Protein AF-A0AAW0MTZ8-F1 (afdb_monomer_lite)

pLDDT: mean 73.47, std 25.39, range [26.84, 98.31]

Organism: NCBI:txid88201

Radius of gyration: 22.97 Å; 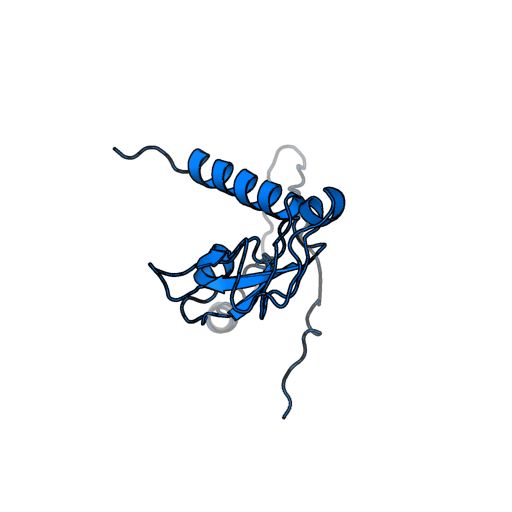chains: 1; bounding box: 61×45×68 Å

Sequence (154 aa):
MYTGNSAIVCVQAVCSSANTLVNGNVVQPDQFCVSPVLLLMFLAPLLICCSAEEKPVDCSDILQQDPHSSSGVYTIYPFHRQLGVPVYCDMETNEGGWTIIQRRMDGSVNFYRPWDQYVEGFGDANREYWFGLEFMHKITARGKKRAAGGDGGF

Foldseek 3Di:
DDDDDPDDDPDDDDDDPDQDDDPNDRDDDDDDDDDPVVCVVPCPVVPPDPDDPWFAQFLLVVCVVPVPDAWDWDWHDLPTPDDTAIFTWHCDPPNTRDTDQFDADPCPDDPPDDPVCQQCKDDDNRHTIGRHPVSVVSVVVVVVVVVVPDDDDD

InterPro domains:
  IPR002181 Fibrinogen, alpha/beta/gamma chain, C-terminal globular domain [PF00147] (57-144)
  IPR002181 Fibrinogen, alpha/beta/gamma chain, C-terminal globular domain [PS51406] (50-154)
  IPR002181 Fibrinogen, alpha/beta/gamma chain, C-terminal globular domain [SM00186] (54-154)
  IPR014716 Fibrinogen, alpha/beta/gamma chain, C-terminal globular, subdomain 1 [G3DSA:3.90.215.10] (47-147)
  IPR036056 Fibrinogen-like, C-terminal [SSF56496] (50-144)
  IPR050373 Fibrinogen C-terminal domain-containing protein [PTHR19143] (55-143)

Secondary structure (DSSP, 8-state):
-----S------------PPPBTTB----------HHHHHHHSGGG----------SSHHHHHHH-TTPPSEEEEE-TTSSS--EEEEEE-SGGGS-EE-SEE-SSS-S-----HHHHHH-EE-TTSSEE--HHHHHHHHHHHHHHHHTS----

Structure (mmCIF, N/CA/C/O backbone):
data_AF-A0AAW0MTZ8-F1
#
_entry.id   AF-A0AAW0MTZ8-F1
#
loop_
_atom_site.group_PDB
_atom_site.id
_atom_site.type_symbol
_atom_site.label_atom_id
_atom_site.label_alt_id
_atom_site.label_comp_id
_atom_site.label_asym_id
_atom_site.label_entity_id
_atom_site.label_seq_id
_atom_site.pdbx_PDB_ins_code
_atom_site.Cartn_x
_atom_site.Cartn_y
_atom_site.Cartn_z
_atom_site.occupancy
_atom_site.B_iso_or_equiv
_atom_site.auth_seq_id
_atom_site.auth_comp_id
_atom_site.auth_asym_id
_atom_site.auth_atom_id
_atom_site.pdbx_PDB_model_num
ATOM 1 N N . MET A 1 1 ? 12.865 -14.198 24.482 1.00 42.12 1 MET A N 1
ATOM 2 C CA . MET A 1 1 ? 11.995 -15.221 23.864 1.00 42.12 1 MET A CA 1
ATOM 3 C C . MET A 1 1 ? 10.807 -15.437 24.781 1.00 42.12 1 MET A C 1
ATOM 5 O O . MET A 1 1 ? 11.024 -15.593 25.973 1.00 42.12 1 MET A O 1
ATOM 9 N N . TYR A 1 2 ? 9.615 -15.442 24.183 1.00 42.31 2 TYR A N 1
ATOM 10 C CA . TYR A 1 2 ? 8.274 -15.611 24.759 1.00 42.31 2 TYR A CA 1
ATOM 11 C C . TYR A 1 2 ? 7.651 -14.412 25.477 1.00 42.31 2 TYR A C 1
ATOM 13 O O . TYR A 1 2 ? 8.130 -13.971 26.514 1.00 42.31 2 TYR A O 1
ATOM 21 N N . THR A 1 3 ? 6.549 -13.925 24.894 1.00 26.84 3 THR A N 1
ATOM 22 C CA . THR A 1 3 ? 5.227 -13.615 25.493 1.00 26.84 3 THR A CA 1
ATOM 23 C C . THR A 1 3 ? 4.452 -12.756 24.473 1.00 26.84 3 THR A C 1
ATOM 25 O O . THR A 1 3 ? 5.045 -11.912 23.822 1.00 26.84 3 THR A O 1
ATOM 28 N N . GLY A 1 4 ? 3.164 -12.940 24.199 1.00 27.92 4 GLY A N 1
ATOM 29 C CA . GLY A 1 4 ? 2.188 -13.824 24.809 1.00 27.92 4 GLY A CA 1
ATOM 30 C C . GLY A 1 4 ? 0.884 -13.850 23.999 1.00 27.92 4 GLY A C 1
ATOM 31 O O . GLY A 1 4 ? 0.486 -12.863 23.395 1.00 27.92 4 GLY A O 1
ATOM 32 N N . ASN A 1 5 ? 0.277 -15.035 23.985 1.00 34.00 5 ASN A N 1
ATOM 33 C CA . ASN A 1 5 ? -1.154 -15.337 24.033 1.00 34.00 5 ASN A CA 1
ATOM 34 C C . ASN A 1 5 ? -2.154 -14.338 23.412 1.00 34.00 5 ASN A C 1
ATOM 36 O O . ASN A 1 5 ? -2.689 -1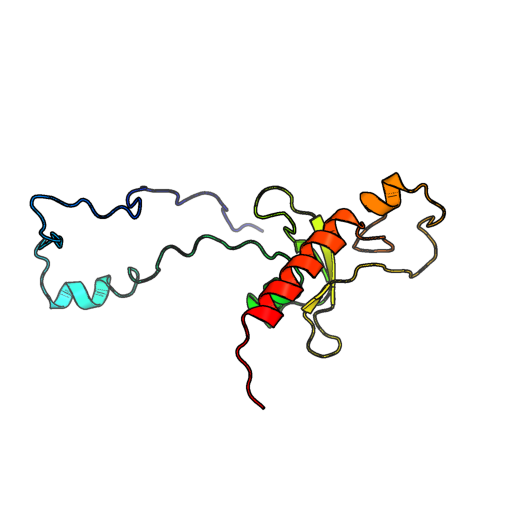3.481 24.106 1.00 34.00 5 ASN A O 1
ATOM 40 N N . SER A 1 6 ? -2.564 -14.591 22.164 1.00 35.94 6 SER A N 1
ATOM 41 C CA . SER A 1 6 ? -3.826 -14.078 21.584 1.00 35.94 6 SER A CA 1
ATOM 42 C C . SER A 1 6 ? -5.025 -15.014 21.817 1.00 35.94 6 SER A C 1
ATOM 44 O O . SER A 1 6 ? -5.982 -15.032 21.049 1.00 35.94 6 SER A O 1
ATOM 46 N N . ALA A 1 7 ? -4.987 -15.823 22.871 1.00 39.81 7 ALA A N 1
ATOM 47 C CA . ALA A 1 7 ? -6.102 -16.661 23.294 1.00 39.81 7 ALA A CA 1
ATOM 48 C C . ALA A 1 7 ? -6.210 -16.545 24.814 1.00 39.81 7 ALA A C 1
ATOM 50 O O . ALA A 1 7 ? -5.174 -16.581 25.469 1.00 39.81 7 ALA A O 1
ATOM 51 N N . ILE A 1 8 ? -7.435 -16.466 25.352 1.00 38.12 8 ILE A N 1
ATOM 52 C CA . ILE A 1 8 ? -7.805 -16.079 26.734 1.00 38.12 8 ILE A CA 1
ATOM 53 C C . ILE A 1 8 ? -7.984 -14.547 26.785 1.00 38.12 8 ILE A C 1
ATOM 55 O O . ILE A 1 8 ? -7.016 -13.813 26.866 1.00 38.12 8 ILE A O 1
ATOM 59 N N . VAL A 1 9 ? -9.178 -13.965 26.635 1.00 38.09 9 VAL A N 1
ATOM 60 C CA . VAL A 1 9 ? -10.401 -14.209 27.411 1.00 38.09 9 VAL A CA 1
ATOM 61 C C . VAL A 1 9 ? -11.627 -13.909 26.534 1.00 38.09 9 VAL A C 1
ATOM 63 O O . VAL A 1 9 ? -12.047 -12.767 26.394 1.00 38.09 9 VAL A O 1
ATOM 66 N N . CYS A 1 10 ? -12.244 -14.943 25.965 1.00 40.56 10 CYS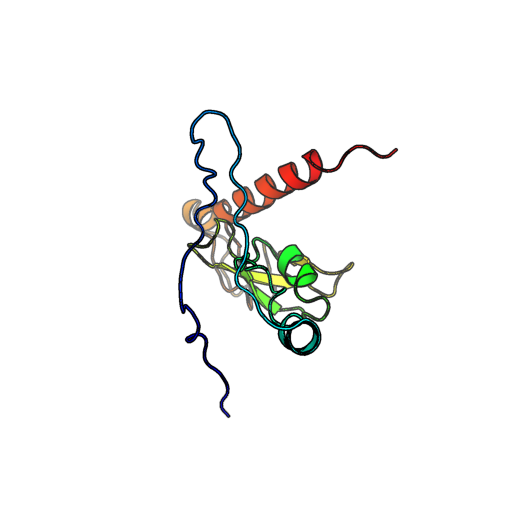 A N 1
ATOM 67 C CA . CYS A 1 10 ? -13.657 -14.890 25.594 1.00 40.56 10 CYS A CA 1
ATOM 68 C C . CYS A 1 10 ? -14.404 -15.637 26.701 1.00 40.56 10 CYS A C 1
ATOM 70 O O . CYS A 1 10 ? -14.735 -16.811 26.564 1.00 40.56 10 CYS A O 1
ATOM 72 N N . VAL A 1 11 ? -14.543 -15.001 27.865 1.00 40.84 11 VAL A N 1
ATOM 73 C CA . VAL A 1 11 ? -15.291 -15.570 28.989 1.00 40.84 11 VAL A CA 1
ATOM 74 C C . VAL A 1 11 ? -16.501 -14.681 29.228 1.00 40.84 11 VAL A C 1
ATOM 76 O O . VAL A 1 11 ? -16.417 -13.627 29.843 1.00 40.84 11 VAL A O 1
ATOM 79 N N . GLN A 1 12 ? -17.610 -15.190 28.689 1.00 35.78 12 GLN A N 1
ATOM 80 C CA . GLN A 1 12 ? -19.011 -14.821 28.884 1.00 35.78 12 GLN A CA 1
ATOM 81 C C . GLN A 1 12 ? -19.543 -13.611 28.104 1.00 35.78 12 GLN A C 1
ATOM 83 O O . GLN A 1 12 ? -19.533 -12.462 28.529 1.00 35.78 12 GLN A O 1
ATOM 88 N N . ALA A 1 13 ? -20.145 -13.949 26.963 1.00 43.22 13 ALA A N 1
ATOM 89 C CA . ALA A 1 13 ? -21.294 -13.247 26.416 1.00 43.22 13 ALA A CA 1
ATOM 90 C C . ALA A 1 13 ? -22.383 -13.069 27.489 1.00 43.22 13 ALA A C 1
ATOM 92 O O . ALA A 1 13 ? -22.720 -14.060 28.124 1.00 43.22 13 ALA A O 1
ATOM 93 N N . VAL A 1 14 ? -22.932 -11.858 27.651 1.00 41.16 14 VAL A N 1
ATOM 94 C CA . VAL A 1 14 ? -24.349 -11.495 27.415 1.00 41.16 14 VAL A CA 1
ATOM 95 C C . VAL A 1 14 ? -24.448 -9.963 27.440 1.00 41.16 14 VAL A C 1
ATOM 97 O O . VAL A 1 14 ? -24.182 -9.351 28.464 1.00 41.16 14 VAL A O 1
ATOM 100 N N . CYS A 1 15 ? -24.841 -9.359 26.318 1.00 35.91 15 CYS A N 1
ATOM 101 C CA . CYS A 1 15 ? -25.795 -8.244 26.250 1.00 35.91 15 CYS A CA 1
ATOM 102 C C . CYS A 1 15 ? -26.029 -7.932 24.769 1.00 35.91 15 CYS A C 1
ATOM 104 O O . CYS A 1 15 ? -25.370 -7.092 24.165 1.00 35.91 15 CYS A O 1
ATOM 106 N N . SER A 1 16 ? -26.956 -8.672 24.157 1.00 35.66 16 SER A N 1
ATOM 107 C CA . SER A 1 16 ? -27.606 -8.205 22.935 1.00 35.66 16 SER A CA 1
ATOM 108 C C . SER A 1 16 ? -28.377 -6.935 23.310 1.00 35.66 16 SER A C 1
ATOM 110 O O . SER A 1 16 ? -29.191 -6.972 24.230 1.00 35.66 16 SER A O 1
ATOM 112 N N . SER A 1 17 ? -28.070 -5.801 22.675 1.00 40.06 17 SER A N 1
ATOM 113 C CA . SER A 1 17 ? -28.682 -4.491 22.943 1.00 40.06 17 SER A CA 1
ATOM 114 C C . SER A 1 17 ? -30.139 -4.411 22.471 1.00 40.06 17 SER A C 1
ATOM 116 O O . SER A 1 17 ? -30.472 -3.615 21.596 1.00 40.06 17 SER A O 1
ATOM 118 N N . ALA A 1 18 ? -31.026 -5.223 23.041 1.00 37.84 18 ALA A N 1
ATOM 119 C CA . ALA A 1 18 ? -32.458 -5.124 22.801 1.00 37.84 18 ALA A CA 1
ATOM 120 C C . ALA A 1 18 ? -33.190 -4.841 24.118 1.00 37.84 18 ALA A C 1
ATOM 122 O O . ALA A 1 18 ? -33.363 -5.718 24.962 1.00 37.84 18 ALA A O 1
ATOM 123 N N . ASN A 1 19 ? -33.637 -3.594 24.281 1.00 39.81 19 ASN A N 1
ATOM 124 C CA . ASN A 1 19 ? -34.606 -3.230 25.312 1.00 39.81 19 ASN A CA 1
ATOM 125 C C . ASN A 1 19 ? -35.886 -4.059 25.103 1.00 39.81 19 ASN A C 1
ATOM 127 O O . ASN A 1 19 ? -36.402 -4.111 23.988 1.00 39.81 19 ASN A O 1
ATOM 131 N N . THR A 1 20 ? -36.418 -4.686 26.157 1.00 36.34 20 THR A N 1
ATOM 132 C CA . THR A 1 20 ? -37.713 -5.387 26.091 1.00 36.34 20 THR A CA 1
ATOM 133 C C . THR A 1 20 ? -38.795 -4.506 26.711 1.00 36.34 20 THR A C 1
ATOM 135 O O . THR A 1 20 ? -38.679 -4.096 27.863 1.00 36.34 20 THR A O 1
ATOM 138 N N . LEU A 1 21 ? -39.843 -4.198 25.944 1.00 36.28 21 LEU A N 1
ATOM 139 C CA . LEU A 1 21 ? -40.999 -3.433 26.414 1.00 36.28 21 LEU A CA 1
ATOM 140 C C . LEU A 1 21 ? -41.991 -4.378 27.098 1.00 36.28 21 LEU A C 1
ATOM 142 O O . LEU A 1 21 ? -42.506 -5.294 26.460 1.00 36.28 21 LEU A O 1
ATOM 146 N N . VAL A 1 22 ? -42.301 -4.133 28.372 1.00 39.56 22 VAL A N 1
ATOM 147 C CA . VAL A 1 22 ? -43.388 -4.821 29.085 1.00 39.56 22 VAL A CA 1
ATOM 148 C C . VAL A 1 22 ? -44.363 -3.766 29.594 1.00 39.56 22 VAL A C 1
ATOM 150 O O . VAL A 1 22 ? -43.990 -2.880 30.358 1.00 39.56 22 VAL A O 1
ATOM 153 N N . ASN A 1 23 ? -45.617 -3.838 29.141 1.00 29.84 23 ASN A N 1
ATOM 154 C CA . ASN A 1 23 ? -46.711 -2.944 29.548 1.00 29.84 23 ASN A CA 1
ATOM 155 C C . ASN A 1 23 ? -46.382 -1.442 29.454 1.00 29.84 23 ASN A C 1
ATOM 157 O O . ASN A 1 23 ? -46.743 -0.666 30.334 1.00 29.84 23 ASN A O 1
ATOM 161 N N . GLY A 1 24 ? -45.684 -1.034 28.391 1.00 40.19 24 GLY A N 1
ATOM 162 C CA . GLY A 1 24 ? -45.434 0.381 28.097 1.00 40.19 24 GLY A CA 1
ATOM 163 C C . GLY A 1 24 ? -44.442 1.088 29.027 1.00 40.19 24 GLY A C 1
ATOM 164 O O . GLY A 1 24 ? -44.239 2.285 28.859 1.00 40.19 24 GLY A O 1
ATOM 165 N N . ASN A 1 25 ? -43.791 0.373 29.949 1.00 30.77 25 ASN A N 1
ATOM 166 C CA . ASN A 1 25 ? -42.793 0.939 30.854 1.00 30.77 25 ASN A CA 1
ATOM 167 C C . ASN A 1 25 ? -41.390 0.419 30.516 1.00 30.77 25 ASN A C 1
ATOM 169 O O . ASN A 1 25 ? -41.190 -0.774 30.281 1.00 30.77 25 ASN A O 1
ATOM 173 N N . VAL A 1 26 ? -40.409 1.326 30.505 1.00 39.34 26 VAL A N 1
ATOM 174 C CA . VAL A 1 26 ? -38.983 0.983 30.421 1.00 39.34 26 VAL A CA 1
ATOM 175 C C . VAL A 1 26 ? -38.553 0.471 31.794 1.00 39.34 26 VAL A C 1
ATOM 177 O O . VAL A 1 26 ? -38.536 1.230 32.758 1.00 39.34 26 VAL A O 1
ATOM 180 N N . VAL A 1 27 ? -38.238 -0.819 31.896 1.00 38.19 27 VAL A N 1
ATOM 181 C CA . VAL A 1 27 ? -37.757 -1.435 33.141 1.00 38.19 27 VAL A CA 1
ATOM 182 C C . VAL A 1 27 ? -36.232 -1.310 33.190 1.00 38.19 27 VAL A C 1
ATOM 184 O O . VAL A 1 27 ? -35.539 -1.900 32.362 1.00 38.19 27 VAL A O 1
ATOM 187 N N . GLN A 1 28 ? -35.711 -0.524 34.136 1.00 35.62 28 GLN A N 1
ATOM 188 C CA . GLN A 1 28 ? -34.278 -0.457 34.453 1.00 35.62 28 GLN A CA 1
ATOM 189 C C . GLN A 1 28 ? -33.918 -1.571 35.462 1.00 35.62 28 GLN A C 1
ATOM 191 O O . GLN A 1 28 ? -34.747 -1.891 36.313 1.00 35.62 28 GLN A O 1
ATOM 196 N N . PRO A 1 29 ? -32.737 -2.214 35.371 1.00 36.59 29 PRO A N 1
ATOM 197 C CA . PRO A 1 29 ? -32.361 -3.279 36.299 1.00 36.59 29 PRO A CA 1
ATOM 198 C C . PRO A 1 29 ? -31.830 -2.716 37.628 1.00 36.59 29 PRO A C 1
ATOM 200 O O . PRO A 1 29 ? -30.725 -2.175 37.682 1.00 36.59 29 PRO A O 1
ATOM 203 N N . ASP A 1 30 ? -32.584 -2.924 38.707 1.00 33.06 30 ASP A N 1
ATOM 204 C CA . ASP A 1 30 ? -32.199 -2.542 40.067 1.00 33.06 30 ASP A CA 1
ATOM 205 C C . ASP A 1 30 ? -31.604 -3.728 40.864 1.00 33.06 30 ASP A C 1
ATOM 207 O O . ASP A 1 30 ? -32.261 -4.736 41.105 1.00 33.06 30 ASP A O 1
ATOM 211 N N . GLN A 1 31 ? -30.369 -3.512 41.337 1.00 33.47 31 GLN A N 1
ATOM 212 C CA . GLN A 1 31 ? -29.777 -3.910 42.631 1.00 33.47 31 GLN A CA 1
ATOM 213 C C . GLN A 1 31 ? -29.312 -5.360 42.926 1.00 33.47 31 GLN A C 1
ATOM 215 O O . GLN A 1 31 ? -30.068 -6.221 43.365 1.00 33.47 31 GLN A O 1
ATOM 220 N N . PHE A 1 32 ? -27.979 -5.534 42.938 1.00 35.75 32 PHE A N 1
ATOM 221 C CA . PHE A 1 32 ? -27.263 -6.385 43.904 1.00 35.75 32 PHE A CA 1
ATOM 222 C C . PHE A 1 32 ? -26.368 -5.519 44.816 1.00 35.75 32 PHE A C 1
ATOM 224 O O . PHE A 1 32 ? -25.637 -4.648 44.345 1.00 35.75 32 PHE A O 1
ATOM 231 N N . CYS A 1 33 ? -26.451 -5.764 46.130 1.00 48.88 33 CYS A N 1
ATOM 232 C CA . CYS A 1 33 ? -25.815 -5.019 47.222 1.00 48.88 33 CYS A CA 1
ATOM 233 C C . CYS A 1 33 ? -24.337 -5.396 47.426 1.00 48.88 33 CYS A C 1
ATOM 235 O O . CYS A 1 33 ? -24.039 -6.511 47.850 1.00 48.88 33 CYS A O 1
ATOM 237 N N . VAL A 1 34 ? -23.414 -4.452 47.237 1.00 44.62 34 VAL A N 1
ATOM 238 C CA . VAL A 1 34 ? -21.999 -4.589 47.630 1.00 44.62 34 VAL A CA 1
ATOM 239 C C . VAL A 1 34 ? -21.515 -3.280 48.270 1.00 44.62 34 VAL A C 1
ATOM 241 O O . VAL A 1 34 ? -21.739 -2.196 47.742 1.00 44.62 34 VAL A O 1
ATOM 244 N N . SER A 1 35 ? -20.931 -3.391 49.468 1.00 47.22 35 SER A N 1
ATOM 245 C CA . SER A 1 35 ? -20.582 -2.291 50.387 1.00 47.22 35 SER A CA 1
ATOM 246 C C . SER A 1 35 ? -19.790 -1.139 49.724 1.00 47.22 35 SER A C 1
ATOM 248 O O . SER A 1 35 ? -18.825 -1.409 49.003 1.00 47.22 35 SER A O 1
ATOM 250 N N . PRO A 1 36 ? -20.118 0.142 50.004 1.00 53.41 36 PRO A N 1
ATOM 251 C CA . PRO A 1 36 ? -19.667 1.298 49.216 1.00 53.41 36 PRO A CA 1
ATOM 252 C C . PRO A 1 36 ? -18.155 1.579 49.243 1.00 53.41 36 PRO A C 1
ATOM 254 O O . PRO A 1 36 ? -17.650 2.243 48.343 1.00 53.41 36 PRO A O 1
ATOM 257 N N . VAL A 1 37 ? -17.405 1.062 50.224 1.00 49.72 37 VAL A N 1
ATOM 258 C CA . VAL A 1 37 ? -15.949 1.305 50.332 1.00 49.72 37 VAL A CA 1
ATOM 259 C C . VAL A 1 37 ? -15.127 0.283 49.532 1.00 49.72 37 VAL A C 1
ATOM 261 O O . VAL A 1 37 ? -14.102 0.633 48.953 1.00 49.72 37 VAL A O 1
ATOM 264 N N . LEU A 1 38 ? -15.592 -0.966 49.427 1.00 49.78 38 LEU A N 1
ATOM 265 C CA . LEU A 1 38 ? -14.931 -2.007 48.623 1.00 49.78 38 LEU A CA 1
ATOM 266 C C . LEU A 1 38 ? -15.305 -1.901 47.132 1.00 49.78 38 LEU A C 1
ATOM 268 O O . LEU A 1 38 ? -14.534 -2.309 46.266 1.00 49.78 38 LEU A O 1
ATOM 272 N N . LEU A 1 39 ? -16.454 -1.283 46.839 1.00 52.56 39 LEU A N 1
ATOM 273 C CA . LEU A 1 39 ? -16.941 -0.985 45.493 1.00 52.56 39 LEU A CA 1
ATOM 274 C C . LEU A 1 39 ? -16.044 0.017 44.746 1.00 52.56 39 LEU A C 1
ATOM 276 O O . LEU A 1 39 ? -15.777 -0.151 43.563 1.00 52.56 39 LEU A O 1
ATOM 280 N N . LEU A 1 40 ? -15.527 1.037 45.435 1.00 50.94 40 LEU A N 1
ATOM 281 C CA . LEU A 1 40 ? -14.697 2.078 44.816 1.00 50.94 40 LEU A CA 1
ATOM 282 C C . LEU A 1 40 ? -13.308 1.575 44.382 1.00 50.94 40 LEU A C 1
ATOM 284 O O . LEU A 1 40 ? -12.764 2.073 43.402 1.00 50.94 40 LEU A O 1
ATOM 288 N N . MET A 1 41 ? -12.755 0.559 45.054 1.00 53.66 41 MET A N 1
ATOM 289 C CA . MET A 1 41 ? -11.438 -0.014 44.723 1.00 53.66 41 MET A CA 1
ATOM 290 C C . MET A 1 41 ? -11.505 -1.124 43.658 1.00 53.66 41 MET A C 1
ATOM 292 O O . MET A 1 41 ? -10.504 -1.395 43.001 1.00 53.66 41 MET A O 1
ATOM 296 N N . PHE A 1 42 ? -12.672 -1.749 43.460 1.00 52.72 42 PHE A N 1
ATOM 297 C CA . PHE A 1 42 ? -12.885 -2.823 42.476 1.00 52.72 42 PHE A CA 1
ATOM 298 C C . PHE A 1 42 ? -13.652 -2.392 41.212 1.00 52.72 42 PHE A C 1
ATOM 300 O O . PHE A 1 42 ? -13.733 -3.180 40.275 1.00 52.72 42 PHE A O 1
ATOM 307 N N . LEU A 1 43 ? -14.186 -1.165 41.138 1.00 54.75 43 LEU A N 1
ATOM 308 C CA . LEU A 1 43 ? -14.883 -0.644 39.948 1.00 54.75 43 LEU A CA 1
ATOM 309 C C . LEU A 1 43 ? -13.975 0.053 38.922 1.00 54.75 43 LEU A C 1
ATOM 311 O O . LEU A 1 43 ? -14.387 0.222 37.776 1.00 54.75 43 LEU A O 1
ATOM 315 N N . ALA A 1 44 ? -12.746 0.433 39.277 1.00 54.81 44 ALA A N 1
ATOM 316 C CA . ALA A 1 44 ? -11.817 1.040 38.319 1.00 54.81 44 ALA A CA 1
ATOM 317 C C . ALA A 1 44 ? -11.440 0.118 37.131 1.00 54.81 44 ALA A C 1
ATOM 319 O O . ALA A 1 44 ? -11.324 0.630 36.019 1.00 54.81 44 ALA A O 1
ATOM 320 N N . PRO A 1 45 ? -11.315 -1.221 37.279 1.00 53.81 45 PRO A N 1
ATOM 321 C CA . PRO A 1 45 ? -11.026 -2.097 36.141 1.00 53.81 45 PRO A CA 1
ATOM 322 C C . PRO A 1 45 ? -12.275 -2.518 35.343 1.00 53.81 45 PRO A C 1
ATOM 324 O O . PRO A 1 45 ? -12.136 -3.178 34.319 1.00 53.81 45 PRO A O 1
ATOM 327 N N . LEU A 1 46 ? -13.489 -2.172 35.793 1.00 47.28 46 LEU A N 1
ATOM 328 C CA . LEU A 1 46 ? -14.763 -2.585 35.173 1.00 47.28 46 LEU A CA 1
ATOM 329 C C . LEU A 1 46 ? -15.356 -1.536 34.213 1.00 47.28 46 LEU A C 1
ATOM 331 O O . LEU A 1 46 ? -16.407 -1.770 33.624 1.00 47.28 46 LEU A O 1
ATOM 335 N N . LEU A 1 47 ? -14.673 -0.406 34.011 1.00 50.19 47 LEU A N 1
ATOM 336 C CA . LEU A 1 47 ? -15.025 0.617 33.014 1.00 50.19 47 LEU A CA 1
ATOM 337 C C . LEU A 1 47 ? -14.406 0.374 31.633 1.00 50.19 47 LEU A C 1
ATOM 339 O O . LEU A 1 47 ? -14.515 1.225 30.751 1.00 50.19 47 LEU A O 1
ATOM 343 N N . ILE A 1 48 ? -13.779 -0.781 31.407 1.00 54.34 48 ILE A N 1
ATOM 344 C CA . ILE A 1 48 ? -13.312 -1.149 30.071 1.00 54.34 48 ILE A CA 1
ATOM 345 C C . ILE A 1 48 ? -14.526 -1.682 29.311 1.00 54.34 48 ILE A C 1
ATOM 347 O O . ILE A 1 48 ? -14.740 -2.887 29.178 1.00 54.34 48 ILE A O 1
ATOM 351 N N . CYS A 1 49 ? -15.363 -0.737 28.870 1.00 47.19 49 CYS A N 1
ATOM 352 C CA . CYS A 1 49 ? -16.348 -0.937 27.821 1.00 47.19 49 CYS A CA 1
ATOM 353 C C . CYS A 1 49 ? -15.711 -1.814 26.754 1.00 47.19 49 CYS A C 1
ATOM 355 O O . CYS A 1 49 ? -14.608 -1.535 26.292 1.00 47.19 49 CYS A O 1
ATOM 357 N N . CYS A 1 50 ? -16.400 -2.895 26.417 1.00 48.38 50 CYS A N 1
ATOM 358 C CA . CYS A 1 50 ? -15.992 -3.848 25.408 1.00 48.38 50 CYS A CA 1
ATOM 359 C C . CYS A 1 50 ? -15.798 -3.109 24.072 1.00 48.38 50 CYS A C 1
ATOM 361 O O . CYS A 1 50 ? -16.738 -2.952 23.294 1.00 48.38 50 CYS A O 1
ATOM 363 N N . SER A 1 51 ? -14.594 -2.593 23.825 1.00 54.00 51 SER A N 1
ATOM 364 C CA . SER A 1 51 ? -14.227 -2.032 22.536 1.00 54.00 51 SER A CA 1
ATOM 365 C C . SER A 1 51 ? -14.051 -3.219 21.615 1.00 54.00 51 SER A C 1
ATOM 367 O O . SER A 1 51 ? -13.117 -4.008 21.760 1.00 54.00 51 SER A O 1
ATOM 369 N N . ALA A 1 52 ? -14.997 -3.399 20.699 1.00 58.41 52 ALA A N 1
ATOM 370 C CA . ALA A 1 52 ? -14.799 -4.340 19.618 1.00 58.41 52 ALA A CA 1
ATOM 371 C C . ALA A 1 52 ? -13.528 -3.908 18.876 1.00 58.41 52 ALA A C 1
ATOM 373 O O . ALA A 1 52 ? -13.461 -2.768 18.431 1.00 58.41 52 ALA A O 1
ATOM 374 N N . GLU A 1 53 ? -12.537 -4.794 18.770 1.00 60.78 53 GLU A N 1
ATOM 375 C CA . GLU A 1 53 ? -11.285 -4.512 18.066 1.00 60.78 53 GLU A CA 1
ATOM 376 C C . GLU A 1 53 ? -11.605 -4.085 16.624 1.00 60.78 53 GLU A C 1
ATOM 378 O O . GLU A 1 53 ? -12.009 -4.892 15.775 1.00 60.78 53 GLU A O 1
ATOM 383 N N . GLU A 1 54 ? -11.544 -2.776 16.371 1.00 75.69 54 GLU A N 1
ATOM 384 C CA . GLU A 1 54 ? -11.779 -2.202 15.056 1.00 75.69 54 GLU A CA 1
ATOM 385 C C . GLU A 1 54 ? -10.483 -2.321 14.269 1.00 75.69 54 GLU A C 1
ATOM 387 O O . GL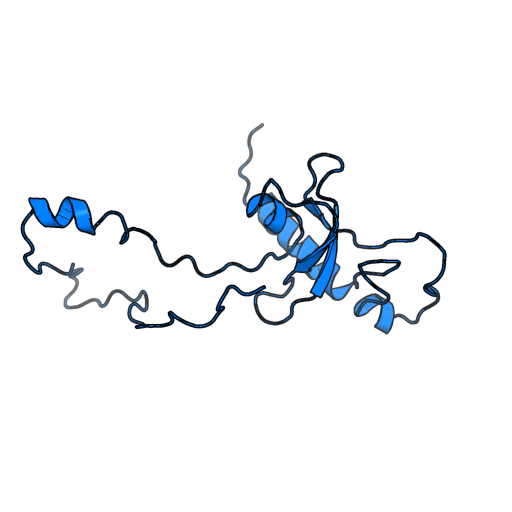U A 1 54 ? -9.508 -1.605 14.496 1.00 75.69 54 GLU A O 1
ATOM 392 N N . LYS A 1 55 ? -10.463 -3.294 13.358 1.00 89.56 55 LYS A N 1
ATOM 393 C CA . LYS A 1 55 ? -9.298 -3.529 12.516 1.00 89.56 55 LYS A CA 1
ATOM 394 C C . LYS A 1 55 ? -9.041 -2.310 11.617 1.00 89.56 55 LYS A C 1
ATOM 396 O O . LYS A 1 55 ? -10.004 -1.812 11.026 1.00 89.56 55 LYS A O 1
ATOM 401 N N . PRO A 1 56 ? -7.779 -1.881 11.447 1.00 92.62 56 PRO A N 1
ATOM 402 C CA . PRO A 1 56 ? -7.453 -0.709 10.644 1.00 92.62 56 PRO A CA 1
ATOM 403 C C . PRO A 1 56 ? -7.833 -0.939 9.181 1.00 92.62 56 PRO A C 1
ATOM 405 O O . PRO A 1 56 ? -7.511 -1.977 8.603 1.00 92.62 56 PRO A O 1
ATOM 408 N N . VAL A 1 57 ? -8.534 0.013 8.575 1.00 92.88 57 VAL A N 1
ATOM 409 C CA . VAL A 1 57 ? -8.960 -0.037 7.170 1.00 92.88 57 VAL A CA 1
ATOM 410 C C . VAL A 1 57 ? -7.891 0.555 6.252 1.00 92.88 57 VAL A C 1
ATOM 412 O O . VAL A 1 57 ? -7.751 0.107 5.115 1.00 92.88 57 VAL A O 1
ATOM 415 N N . ASP A 1 58 ? -7.135 1.530 6.750 1.00 94.44 58 ASP A N 1
ATOM 416 C CA . ASP A 1 58 ? -6.028 2.194 6.064 1.00 94.44 58 ASP A CA 1
ATOM 417 C C . ASP A 1 58 ? -4.933 2.609 7.070 1.00 94.44 58 ASP A C 1
ATOM 419 O O . ASP A 1 58 ? -5.090 2.450 8.283 1.00 94.44 58 ASP A O 1
ATOM 423 N N . CYS A 1 59 ? -3.802 3.120 6.577 1.00 96.31 59 CYS A N 1
ATOM 424 C CA . CYS A 1 59 ? -2.667 3.493 7.428 1.00 96.31 59 CYS A CA 1
ATOM 425 C C . CYS A 1 59 ? -2.964 4.665 8.376 1.00 96.31 59 CYS A C 1
ATOM 427 O O . CYS A 1 59 ? -2.292 4.794 9.397 1.00 96.31 59 CYS A O 1
ATOM 429 N N . SER A 1 60 ? -3.982 5.488 8.093 1.00 95.12 60 SER A N 1
ATOM 430 C CA . SER A 1 60 ? -4.377 6.565 9.007 1.00 95.12 60 SER A CA 1
ATOM 431 C C . SER A 1 60 ? -5.001 6.012 10.288 1.00 95.12 60 SER A C 1
ATOM 433 O O . SER A 1 60 ? -4.757 6.552 11.362 1.00 95.12 60 SER A O 1
ATOM 435 N N . ASP A 1 61 ? -5.736 4.896 10.203 1.00 93.75 61 ASP A N 1
ATOM 436 C CA . ASP A 1 61 ? -6.279 4.225 11.390 1.00 93.75 61 ASP A CA 1
ATOM 437 C C . ASP A 1 61 ? -5.159 3.659 12.268 1.00 93.75 61 ASP A C 1
ATOM 439 O O . ASP A 1 61 ? -5.235 3.737 13.489 1.00 93.75 61 ASP A O 1
ATOM 443 N N . ILE A 1 62 ? -4.108 3.115 11.648 1.00 94.75 62 ILE A N 1
ATOM 444 C CA . ILE A 1 62 ? -2.945 2.578 12.366 1.00 94.75 62 ILE A CA 1
ATOM 445 C C . ILE A 1 62 ? -2.233 3.701 13.116 1.00 94.75 62 ILE A C 1
ATOM 447 O O . ILE A 1 62 ? -1.971 3.555 14.304 1.00 94.75 62 ILE A O 1
ATOM 451 N N . LEU A 1 63 ? -1.985 4.837 12.458 1.00 95.12 63 LEU A N 1
ATOM 452 C CA . LEU A 1 63 ? -1.344 5.985 13.097 1.00 95.12 63 LEU A CA 1
ATOM 453 C C . LEU A 1 63 ? -2.203 6.582 14.228 1.00 95.12 63 LEU A C 1
ATOM 455 O O . LEU A 1 63 ? -1.673 7.028 15.240 1.00 95.12 63 LEU A O 1
ATOM 459 N N . GLN A 1 64 ? -3.533 6.573 14.086 1.00 93.56 64 GLN A N 1
ATOM 460 C CA . GLN A 1 64 ? -4.446 7.003 15.153 1.00 93.56 64 GLN A CA 1
ATOM 461 C C . GLN A 1 64 ? -4.428 6.056 16.358 1.00 93.56 64 GLN A C 1
ATOM 463 O O . GLN A 1 64 ? -4.568 6.510 17.493 1.00 93.56 64 GLN A O 1
ATOM 468 N N . GLN A 1 65 ? -4.285 4.752 16.116 1.00 92.38 65 GLN A N 1
ATOM 469 C CA . GLN A 1 65 ? -4.193 3.736 17.166 1.00 92.38 65 GLN A CA 1
ATOM 470 C C . GLN A 1 65 ? -2.825 3.755 17.859 1.00 92.38 65 GLN A C 1
ATOM 472 O O . GLN A 1 65 ? -2.761 3.596 19.077 1.00 92.38 65 GLN A O 1
ATOM 477 N N . ASP A 1 66 ? -1.753 3.971 17.097 1.00 93.69 66 ASP A N 1
ATOM 478 C CA . ASP A 1 66 ? -0.380 4.073 17.585 1.00 93.69 66 ASP A CA 1
ATOM 479 C C . ASP A 1 66 ? 0.367 5.249 16.918 1.00 93.69 66 ASP A C 1
ATOM 481 O O . ASP A 1 66 ? 0.957 5.091 15.839 1.00 93.69 66 ASP A O 1
ATOM 485 N N . PRO A 1 67 ? 0.403 6.425 17.576 1.00 94.38 67 PRO A N 1
ATOM 486 C CA . PRO A 1 67 ? 1.131 7.602 17.095 1.00 94.38 67 PRO A CA 1
ATOM 487 C C . PRO A 1 67 ? 2.655 7.431 17.019 1.00 94.38 67 PRO A C 1
ATOM 489 O O . PRO A 1 67 ? 3.337 8.300 16.481 1.00 94.38 67 PRO A O 1
ATOM 492 N N . HIS A 1 68 ? 3.207 6.356 17.590 1.00 94.44 68 HIS A N 1
ATOM 493 C CA . HIS A 1 68 ? 4.638 6.045 17.555 1.00 94.44 68 HIS A CA 1
ATOM 494 C C . HIS A 1 68 ? 4.986 4.953 16.536 1.00 94.44 68 HIS A C 1
ATOM 496 O O . HIS A 1 68 ? 6.134 4.502 16.488 1.00 94.44 68 HIS A O 1
ATOM 502 N N . SER A 1 69 ? 4.016 4.540 15.716 1.00 95.38 69 SER A N 1
ATOM 503 C CA . SER A 1 69 ? 4.238 3.598 14.625 1.00 95.38 69 SER A CA 1
ATOM 504 C C . SER A 1 69 ? 5.268 4.137 13.623 1.00 95.38 69 SER A C 1
ATOM 506 O O . SER A 1 69 ? 5.259 5.308 13.249 1.00 95.38 69 SER A O 1
ATOM 508 N N . SER A 1 70 ? 6.192 3.277 13.193 1.00 97.62 70 SER A N 1
ATOM 509 C CA . SER A 1 70 ? 7.222 3.614 12.204 1.00 97.62 70 SER A CA 1
ATOM 510 C C . SER A 1 70 ? 6.803 3.208 10.794 1.00 97.62 70 SER A C 1
ATOM 512 O O . SER A 1 70 ? 5.904 2.381 10.604 1.00 97.62 70 SER A O 1
ATOM 514 N N . SER A 1 71 ? 7.460 3.764 9.776 1.00 98.19 71 SER A N 1
ATOM 515 C CA . SER A 1 71 ? 7.198 3.358 8.393 1.00 98.19 71 SER A CA 1
ATOM 516 C C . SER A 1 71 ? 7.518 1.875 8.171 1.00 98.19 71 SER A C 1
ATOM 518 O O . SER A 1 71 ? 8.546 1.368 8.624 1.00 98.19 71 SER A O 1
ATOM 520 N N . GLY A 1 72 ? 6.653 1.162 7.453 1.00 97.62 72 GLY A N 1
ATOM 521 C CA . GLY A 1 72 ? 6.815 -0.276 7.255 1.00 97.62 72 GLY A CA 1
ATOM 522 C C . GLY A 1 72 ? 5.592 -0.949 6.652 1.00 97.62 72 GLY A C 1
ATOM 523 O O . GLY A 1 72 ? 4.626 -0.294 6.272 1.00 97.62 72 GLY A O 1
ATOM 524 N N . VAL A 1 73 ? 5.636 -2.277 6.545 1.00 98.06 73 VAL A N 1
ATOM 525 C CA . VAL A 1 73 ? 4.496 -3.057 6.053 1.00 98.06 73 VAL A CA 1
ATOM 526 C C . VAL A 1 73 ? 3.566 -3.425 7.196 1.00 98.06 73 VAL A C 1
ATOM 528 O O . VAL A 1 73 ? 3.972 -4.061 8.166 1.00 98.06 73 VAL A O 1
ATOM 531 N N . TYR A 1 74 ? 2.298 -3.078 7.025 1.00 97.38 74 TYR A N 1
ATOM 532 C CA . TYR A 1 74 ? 1.214 -3.373 7.949 1.00 97.38 74 TYR A CA 1
ATOM 533 C C . TYR A 1 74 ? 0.124 -4.183 7.255 1.00 97.38 74 TYR A C 1
ATOM 535 O O . TYR A 1 74 ? 0.048 -4.239 6.030 1.00 97.38 74 TYR A O 1
ATOM 543 N N . THR A 1 75 ? -0.745 -4.808 8.047 1.00 96.06 75 THR A N 1
ATOM 544 C CA . THR A 1 75 ? -1.947 -5.479 7.537 1.00 96.06 75 THR A CA 1
ATOM 545 C C . THR A 1 75 ? -3.167 -4.601 7.781 1.00 96.06 75 THR A C 1
ATOM 547 O O . THR A 1 75 ? -3.491 -4.310 8.930 1.00 96.06 75 THR A O 1
ATOM 550 N N . ILE A 1 76 ? -3.866 -4.231 6.709 1.00 95.06 76 ILE A N 1
ATOM 551 C CA . ILE A 1 76 ? -5.114 -3.456 6.756 1.00 95.06 76 ILE A CA 1
ATOM 552 C C . ILE A 1 76 ? -6.302 -4.290 6.276 1.00 95.06 76 ILE A C 1
ATOM 554 O O . ILE A 1 76 ? -6.131 -5.313 5.617 1.00 95.06 76 ILE A O 1
ATOM 558 N N . TYR A 1 77 ? -7.524 -3.860 6.590 1.00 93.69 77 TYR A N 1
ATOM 559 C CA . TYR A 1 77 ? -8.760 -4.609 6.344 1.00 93.69 77 TYR A CA 1
ATOM 560 C C . TYR A 1 77 ? -9.809 -3.780 5.576 1.00 93.69 77 TYR A C 1
ATOM 562 O O . TYR A 1 77 ? -10.862 -3.440 6.135 1.00 93.69 77 TYR A O 1
ATOM 570 N N . PRO A 1 78 ? -9.592 -3.500 4.272 1.00 90.06 78 PRO A N 1
ATOM 571 C CA . PRO A 1 78 ? -10.480 -2.660 3.458 1.00 90.06 78 PRO A CA 1
ATOM 572 C C . PRO A 1 78 ? -11.948 -3.115 3.410 1.00 90.06 78 PRO A C 1
ATOM 574 O O . PRO A 1 78 ? -12.851 -2.291 3.272 1.00 90.06 78 PRO A O 1
ATOM 577 N N . PHE A 1 79 ? -12.199 -4.420 3.565 1.00 87.06 79 PHE A N 1
ATOM 578 C CA . PHE A 1 79 ? -13.527 -5.046 3.482 1.00 87.06 79 PHE A CA 1
ATOM 579 C C . PHE A 1 79 ? -14.160 -5.394 4.839 1.00 87.06 79 PHE A C 1
ATOM 581 O O . PHE A 1 79 ? -15.138 -6.131 4.876 1.00 87.06 79 PHE A O 1
ATOM 588 N N . HIS A 1 80 ? -13.626 -4.863 5.943 1.00 70.38 80 HIS A N 1
ATOM 589 C CA . HIS A 1 80 ? -14.121 -5.065 7.312 1.00 70.38 80 HIS A CA 1
ATOM 590 C C . HIS A 1 80 ? -14.012 -6.526 7.802 1.00 70.38 80 HIS A C 1
ATOM 592 O O . HIS A 1 80 ? -14.789 -7.414 7.462 1.00 70.38 80 HIS A O 1
ATOM 598 N N . ARG A 1 81 ? -13.039 -6.753 8.695 1.00 67.81 81 ARG A N 1
ATOM 599 C CA . ARG A 1 81 ? -12.785 -7.969 9.502 1.00 67.81 81 ARG A CA 1
ATOM 600 C C . ARG A 1 81 ? -12.409 -9.270 8.778 1.00 67.81 81 ARG A C 1
ATOM 602 O O . ARG A 1 81 ? -11.747 -10.081 9.429 1.00 67.81 81 ARG A O 1
ATOM 609 N N . GLN A 1 82 ? -12.751 -9.462 7.503 1.00 72.25 82 GLN A N 1
ATOM 610 C CA . GLN A 1 82 ? -12.637 -10.773 6.841 1.00 72.25 82 GLN A CA 1
ATOM 611 C C . GLN A 1 82 ? -11.307 -11.028 6.120 1.00 72.25 82 GLN A C 1
ATOM 613 O O . GLN A 1 82 ? -10.753 -12.113 6.271 1.00 72.25 82 GLN A O 1
ATOM 618 N N . LEU A 1 83 ? -10.768 -10.048 5.386 1.00 85.06 83 LEU A N 1
ATOM 619 C CA . LEU A 1 83 ? -9.533 -10.218 4.613 1.00 85.06 83 LEU A CA 1
ATOM 620 C C . LEU A 1 83 ? -8.534 -9.108 4.940 1.00 85.06 83 LEU A C 1
ATOM 622 O O . LEU A 1 83 ? -8.818 -7.930 4.719 1.00 85.06 83 LEU A O 1
ATOM 626 N N . GLY A 1 84 ? -7.400 -9.508 5.516 1.00 91.81 84 GLY A N 1
ATOM 627 C CA . GLY A 1 84 ? -6.261 -8.635 5.769 1.00 91.81 84 GLY A CA 1
ATOM 628 C C . GLY A 1 84 ? -5.348 -8.597 4.549 1.00 91.81 84 GLY A C 1
ATOM 629 O O . GLY A 1 84 ? -5.073 -9.640 3.960 1.00 91.81 84 GLY A O 1
ATOM 630 N N . VAL A 1 85 ? -4.890 -7.407 4.179 1.00 94.94 85 VAL A N 1
ATOM 631 C CA . VAL A 1 85 ? -4.044 -7.177 3.006 1.00 94.94 85 VAL A CA 1
ATOM 632 C C . VAL A 1 85 ? -2.790 -6.429 3.447 1.00 94.94 85 VAL A C 1
ATOM 634 O O . VAL A 1 85 ? -2.918 -5.435 4.171 1.00 94.94 85 VAL A O 1
ATOM 637 N N . PRO A 1 86 ? -1.589 -6.881 3.050 1.00 96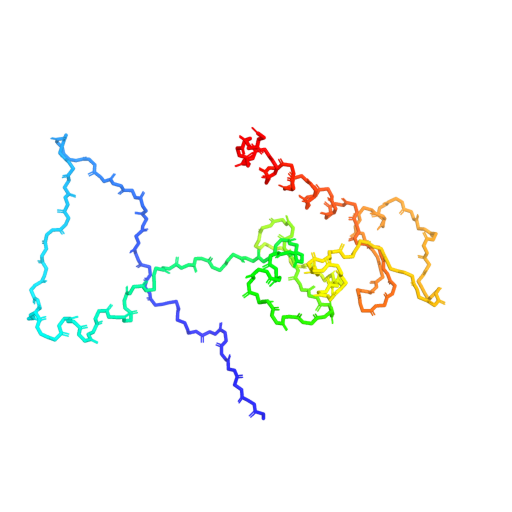.75 86 PRO A N 1
ATOM 638 C CA . PRO A 1 86 ? -0.362 -6.166 3.355 1.00 96.75 86 PRO A CA 1
ATOM 639 C C . PRO A 1 86 ? -0.282 -4.864 2.551 1.00 96.75 86 PRO A C 1
ATOM 641 O O . PRO A 1 86 ? -0.529 -4.844 1.345 1.00 96.75 86 PRO A O 1
ATOM 644 N N . VAL A 1 87 ? 0.106 -3.780 3.212 1.00 97.69 87 VAL A N 1
ATOM 645 C CA . VAL A 1 87 ? 0.346 -2.475 2.594 1.00 97.69 87 VAL A CA 1
ATOM 646 C C . VAL A 1 87 ? 1.559 -1.825 3.238 1.00 97.69 87 VAL A C 1
ATOM 648 O O . VAL A 1 87 ? 1.793 -1.994 4.434 1.00 97.69 87 VAL A O 1
ATOM 651 N N . TYR A 1 88 ? 2.336 -1.080 2.462 1.00 98.19 88 TYR A N 1
ATOM 652 C CA . TYR A 1 88 ? 3.355 -0.212 3.029 1.00 98.19 88 TYR A CA 1
ATOM 653 C C . TYR A 1 88 ? 2.694 1.067 3.545 1.00 98.19 88 TYR A C 1
ATOM 655 O O . TYR A 1 88 ? 2.015 1.770 2.790 1.00 98.19 88 TYR A O 1
ATOM 663 N N . CYS A 1 89 ? 2.908 1.363 4.821 1.00 98.19 89 CYS A N 1
ATOM 664 C CA . CYS A 1 89 ? 2.521 2.613 5.443 1.00 98.19 89 CYS A CA 1
ATOM 665 C C . CYS A 1 89 ? 3.746 3.501 5.621 1.00 98.19 89 CYS A C 1
ATOM 667 O O . CYS A 1 89 ? 4.744 3.079 6.208 1.00 98.19 89 CYS A O 1
ATOM 669 N N . ASP A 1 90 ? 3.651 4.731 5.132 1.00 97.94 90 ASP A N 1
ATOM 670 C CA . ASP A 1 90 ? 4.598 5.786 5.477 1.00 97.94 90 ASP A CA 1
ATOM 671 C C . ASP A 1 90 ? 4.008 6.592 6.641 1.00 97.94 90 ASP A C 1
ATOM 673 O O . ASP A 1 90 ? 2.986 7.272 6.500 1.00 97.94 90 ASP A O 1
ATOM 677 N N . MET A 1 91 ? 4.627 6.428 7.812 1.00 97.62 91 MET A N 1
ATOM 678 C CA . MET A 1 91 ? 4.200 7.032 9.077 1.00 97.62 91 MET A CA 1
ATOM 679 C C . MET A 1 91 ? 5.007 8.285 9.433 1.00 97.62 91 MET A C 1
ATOM 681 O O . MET A 1 91 ? 4.767 8.891 10.470 1.00 97.62 91 MET A O 1
ATOM 685 N N . GLU A 1 92 ? 5.958 8.684 8.589 1.00 96.38 92 GLU A N 1
ATOM 686 C CA . GLU A 1 92 ? 6.940 9.722 8.919 1.00 96.38 92 GLU A CA 1
ATOM 687 C C . GLU A 1 92 ? 6.807 10.948 8.010 1.00 96.38 92 GLU A C 1
ATOM 689 O O . GLU A 1 92 ? 6.917 12.087 8.470 1.00 96.38 92 GLU A O 1
ATOM 694 N N . THR A 1 93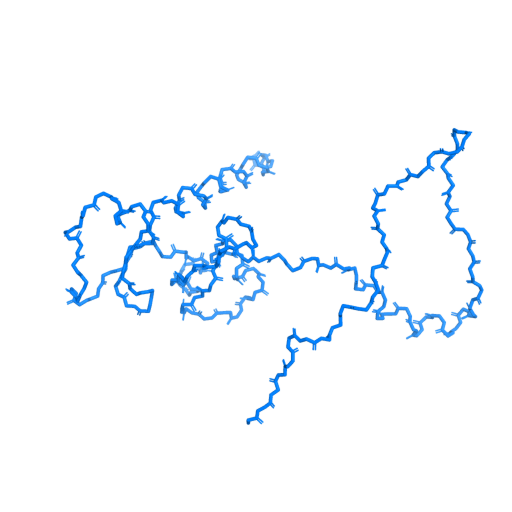 ? 6.545 10.745 6.717 1.00 96.00 93 THR A N 1
ATOM 695 C CA . THR A 1 93 ? 6.442 11.840 5.748 1.00 96.00 93 THR A CA 1
ATOM 696 C C . THR A 1 93 ? 5.152 12.627 5.955 1.00 96.00 93 THR A C 1
ATOM 698 O O . THR A 1 93 ? 4.070 12.050 5.953 1.00 96.00 93 THR A O 1
ATOM 701 N N . ASN A 1 94 ? 5.238 13.960 6.049 1.00 93.12 94 ASN A N 1
ATOM 702 C CA . ASN A 1 94 ? 4.079 14.865 6.112 1.00 93.12 94 ASN A CA 1
ATOM 703 C C . ASN A 1 94 ? 2.999 14.396 7.108 1.00 93.12 94 ASN A C 1
ATOM 705 O O . ASN A 1 94 ? 1.871 14.135 6.699 1.00 93.12 94 ASN A O 1
ATOM 709 N N . GLU A 1 95 ? 3.368 14.255 8.384 1.00 93.69 95 GLU A N 1
ATOM 710 C CA . GLU A 1 95 ? 2.495 13.789 9.484 1.00 93.69 95 GLU A CA 1
ATOM 711 C C . GLU A 1 95 ? 2.101 12.302 9.434 1.00 93.69 95 GLU A C 1
ATOM 713 O O . GLU A 1 95 ? 1.465 11.816 10.364 1.00 93.69 95 GLU A O 1
ATOM 718 N N . GLY A 1 96 ? 2.534 11.556 8.415 1.00 96.31 96 GLY A N 1
ATOM 719 C CA . GLY A 1 96 ? 2.354 10.110 8.338 1.00 96.31 96 GLY A CA 1
ATOM 720 C C . GLY A 1 96 ? 0.938 9.664 7.966 1.00 96.31 96 GLY A C 1
ATOM 721 O O . GLY A 1 96 ? 0.121 10.420 7.441 1.00 96.31 96 GLY A O 1
ATOM 722 N N . GLY A 1 97 ? 0.648 8.381 8.199 1.00 96.06 97 GLY A N 1
ATOM 723 C CA . GLY A 1 97 ? -0.656 7.780 7.907 1.00 96.06 97 GLY A CA 1
ATOM 724 C C . GLY A 1 97 ? -0.889 7.516 6.416 1.00 96.06 97 GLY A C 1
ATOM 725 O O . GLY A 1 97 ? -2.012 7.214 5.997 1.00 96.06 97 GLY A O 1
ATOM 726 N N . TRP A 1 98 ? 0.159 7.598 5.597 1.00 97.00 98 TRP A N 1
ATOM 727 C CA . TRP A 1 98 ? 0.058 7.421 4.156 1.00 97.00 98 TRP A CA 1
ATOM 728 C C . TRP A 1 98 ? -0.038 5.946 3.797 1.00 97.00 98 TRP A C 1
ATOM 730 O O . TRP A 1 98 ? 0.851 5.148 4.084 1.00 97.00 98 TRP A O 1
ATOM 740 N N . THR A 1 99 ? -1.118 5.596 3.106 1.00 97.19 99 THR A N 1
ATOM 741 C CA . THR A 1 99 ? -1.296 4.272 2.501 1.00 97.19 99 THR A CA 1
ATOM 742 C C . THR A 1 99 ? -0.672 4.284 1.116 1.00 97.19 99 THR A C 1
ATOM 744 O O . THR A 1 99 ? -1.211 4.903 0.196 1.00 97.19 99 THR A O 1
ATOM 747 N N . ILE A 1 100 ? 0.468 3.617 0.947 1.00 97.56 100 ILE A N 1
ATOM 748 C CA . ILE A 1 100 ? 1.144 3.582 -0.348 1.00 97.56 100 ILE A CA 1
ATOM 749 C C . ILE A 1 100 ? 0.390 2.627 -1.279 1.00 97.56 100 ILE A C 1
ATOM 751 O O . ILE A 1 100 ? 0.195 1.452 -0.979 1.00 97.56 100 ILE A O 1
ATOM 755 N N . ILE A 1 101 ? -0.062 3.129 -2.427 1.00 97.44 101 ILE A N 1
ATOM 756 C CA . ILE A 1 101 ? -0.850 2.343 -3.395 1.00 97.44 101 ILE A CA 1
ATOM 757 C C . ILE A 1 101 ? 0.003 1.743 -4.519 1.00 97.44 101 ILE A C 1
ATOM 759 O O . ILE A 1 101 ? -0.406 0.793 -5.186 1.00 97.44 101 ILE A O 1
ATOM 763 N N . GLN A 1 102 ? 1.184 2.312 -4.749 1.00 97.69 102 GLN A N 1
ATOM 764 C CA . GLN A 1 102 ? 2.123 1.889 -5.779 1.00 97.69 102 GLN A CA 1
ATOM 765 C C . GLN A 1 102 ? 3.537 2.283 -5.351 1.00 97.69 102 GLN A C 1
ATOM 767 O O . GLN A 1 102 ? 3.748 3.415 -4.915 1.00 97.69 102 GLN A O 1
ATOM 772 N N . ARG A 1 103 ? 4.494 1.357 -5.470 1.00 96.38 103 ARG A N 1
ATOM 773 C CA . ARG A 1 103 ? 5.900 1.590 -5.110 1.00 96.38 103 ARG A CA 1
ATOM 774 C C . ARG A 1 103 ? 6.838 1.030 -6.176 1.00 96.38 103 ARG A C 1
ATOM 776 O O . ARG A 1 103 ? 6.719 -0.141 -6.536 1.00 96.38 103 ARG A O 1
ATOM 783 N N . ARG A 1 104 ? 7.786 1.857 -6.638 1.00 96.81 104 ARG A N 1
ATOM 784 C CA . ARG A 1 104 ? 8.922 1.483 -7.504 1.00 96.81 104 ARG A CA 1
ATOM 785 C C . ARG A 1 104 ? 10.237 1.800 -6.805 1.00 96.81 104 ARG A C 1
ATOM 787 O O . ARG A 1 104 ? 10.338 2.832 -6.148 1.00 96.81 104 ARG A O 1
ATOM 794 N N . MET A 1 105 ? 11.230 0.934 -6.962 1.00 92.94 105 MET A N 1
ATOM 795 C CA . MET A 1 105 ? 12.559 1.082 -6.369 1.00 92.94 105 MET A CA 1
ATOM 796 C C . MET A 1 105 ? 13.665 0.625 -7.318 1.00 92.94 105 MET A C 1
ATOM 798 O O . MET A 1 105 ? 14.591 1.384 -7.578 1.00 92.94 105 MET A O 1
ATOM 802 N N . ASP A 1 106 ? 13.578 -0.604 -7.825 1.00 95.19 106 ASP A N 1
ATOM 803 C CA . ASP A 1 106 ? 14.669 -1.277 -8.542 1.00 95.19 106 ASP A CA 1
ATOM 804 C C . ASP A 1 106 ? 14.237 -1.919 -9.871 1.00 95.19 106 ASP A C 1
ATOM 806 O O . ASP A 1 106 ? 15.077 -2.421 -10.615 1.00 95.19 106 ASP A O 1
ATOM 810 N N . GLY A 1 107 ? 12.943 -1.892 -10.200 1.00 94.88 107 GLY A N 1
ATOM 811 C CA . GLY A 1 107 ? 12.397 -2.523 -11.397 1.00 94.88 107 GLY A CA 1
ATOM 812 C C . GLY A 1 107 ? 12.301 -4.049 -11.323 1.00 94.88 107 GLY A C 1
ATOM 813 O O . GLY A 1 107 ? 12.116 -4.681 -12.363 1.00 94.88 107 GLY A O 1
ATOM 814 N N . SER A 1 108 ? 12.422 -4.648 -10.133 1.00 95.25 108 SER A N 1
ATOM 815 C CA . SER A 1 108 ? 12.324 -6.100 -9.929 1.00 95.25 108 SER A CA 1
ATOM 816 C C . SER A 1 108 ? 10.938 -6.675 -10.232 1.00 95.25 108 SER A C 1
ATOM 818 O O . SER A 1 108 ? 10.821 -7.857 -10.569 1.00 95.25 108 SER A O 1
ATOM 820 N N . VAL A 1 109 ? 9.883 -5.862 -10.157 1.00 96.75 109 VAL A N 1
ATOM 821 C CA . VAL A 1 109 ? 8.517 -6.290 -10.463 1.00 96.75 109 VAL A CA 1
ATOM 822 C C . VAL A 1 109 ? 8.109 -5.807 -11.851 1.00 96.75 109 VAL A C 1
ATOM 824 O O . VAL A 1 109 ? 8.191 -4.627 -12.186 1.00 96.75 109 VAL A O 1
ATOM 827 N N . ASN A 1 110 ? 7.615 -6.734 -12.677 1.00 96.25 110 ASN A N 1
ATOM 828 C CA . ASN A 1 110 ? 7.027 -6.391 -13.968 1.00 96.25 110 ASN A CA 1
ATOM 829 C C . ASN A 1 110 ? 5.647 -5.740 -13.770 1.00 96.25 110 ASN A C 1
ATOM 831 O O . ASN A 1 110 ? 4.741 -6.381 -13.236 1.00 96.25 110 ASN A O 1
ATOM 835 N N . PHE A 1 111 ? 5.485 -4.506 -14.249 1.00 97.38 111 PHE A N 1
ATOM 836 C CA . PHE A 1 111 ? 4.212 -3.774 -14.259 1.00 97.38 111 PHE A CA 1
ATOM 837 C C . PHE A 1 111 ? 3.442 -3.926 -15.580 1.00 97.38 111 PHE A C 1
ATOM 839 O O . PHE A 1 111 ? 2.292 -3.525 -15.660 1.00 97.38 111 PHE A O 1
ATOM 846 N N . TYR A 1 112 ? 4.017 -4.536 -16.618 1.00 97.62 112 TYR A N 1
ATOM 847 C CA . TYR A 1 112 ? 3.271 -4.884 -17.825 1.00 97.62 112 TYR A CA 1
ATOM 848 C C . TYR A 1 112 ? 2.420 -6.134 -17.565 1.00 97.62 112 TYR A C 1
ATOM 850 O O . TYR A 1 112 ? 2.865 -7.264 -17.792 1.00 97.62 112 TYR A O 1
ATOM 858 N N . ARG A 1 113 ? 1.221 -5.918 -17.010 1.00 97.31 113 ARG A N 1
ATOM 859 C CA . ARG A 1 113 ? 0.290 -6.954 -16.539 1.00 97.31 113 ARG A CA 1
ATOM 860 C C . ARG A 1 113 ? -1.111 -6.793 -17.146 1.00 97.31 113 ARG A C 1
ATOM 862 O O . ARG A 1 113 ? -1.490 -5.676 -17.503 1.00 97.31 113 ARG A O 1
ATOM 869 N N . PRO A 1 114 ? -1.882 -7.887 -17.265 1.00 98.19 114 PRO A N 1
ATOM 870 C CA . PRO A 1 114 ? -3.278 -7.828 -17.686 1.00 98.19 114 PRO A CA 1
ATOM 871 C C . PRO A 1 114 ? -4.181 -7.182 -16.617 1.00 98.19 114 PRO A C 1
ATOM 873 O O . PRO A 1 114 ? -3.773 -6.955 -15.476 1.00 98.19 114 PRO A O 1
ATOM 876 N N . TRP A 1 115 ? -5.408 -6.839 -17.018 1.00 98.06 115 TRP A N 1
ATOM 877 C CA . TRP A 1 115 ? -6.356 -6.057 -16.213 1.00 98.06 115 TRP A CA 1
ATOM 878 C C . TRP A 1 115 ? -6.717 -6.706 -14.872 1.00 98.06 115 TRP A C 1
ATOM 880 O O . TRP A 1 115 ? -6.767 -6.018 -13.857 1.00 98.06 115 TRP A O 1
ATOM 890 N N . ASP A 1 116 ? -6.935 -8.018 -14.860 1.00 98.31 116 ASP A N 1
ATOM 891 C CA . ASP A 1 116 ? -7.235 -8.820 -13.670 1.00 98.31 116 ASP A CA 1
ATOM 892 C C . ASP A 1 116 ? -6.190 -8.619 -12.564 1.00 98.31 116 ASP A C 1
ATOM 894 O O . ASP A 1 116 ? -6.544 -8.319 -11.427 1.00 98.31 116 ASP A O 1
ATOM 898 N N . GLN A 1 117 ? -4.901 -8.623 -12.910 1.00 97.94 117 GLN A N 1
ATOM 899 C CA . GLN A 1 117 ? -3.832 -8.389 -11.931 1.00 97.94 117 GLN A CA 1
ATOM 900 C C . GLN A 1 117 ? -3.814 -6.948 -11.411 1.00 97.94 117 GLN A C 1
ATOM 902 O O . GLN A 1 117 ? -3.451 -6.700 -10.266 1.00 97.94 117 GLN A O 1
ATOM 907 N N . TYR A 1 118 ? -4.226 -5.972 -12.220 1.00 98.12 118 TYR A N 1
ATOM 908 C CA . TYR A 1 118 ? -4.394 -4.598 -11.743 1.00 98.12 118 TYR A CA 1
ATOM 909 C C . TYR A 1 118 ? -5.600 -4.444 -10.809 1.00 98.12 118 TYR A C 1
ATOM 911 O O . TYR A 1 118 ? -5.577 -3.582 -9.924 1.00 98.12 118 TYR A O 1
ATOM 919 N N . VAL A 1 119 ? -6.637 -5.266 -10.981 1.00 97.44 119 VAL A N 1
ATOM 920 C CA . VAL A 1 119 ? -7.781 -5.316 -10.066 1.00 97.44 119 VAL A CA 1
ATOM 921 C C . VAL A 1 119 ? -7.369 -5.903 -8.720 1.00 97.44 119 VAL A C 1
ATOM 923 O O . VAL A 1 119 ? -7.596 -5.252 -7.699 1.00 97.44 119 VAL A O 1
ATOM 926 N N . GLU A 1 120 ? -6.712 -7.062 -8.736 1.00 96.25 120 GLU A N 1
ATOM 927 C CA . GLU A 1 120 ? -6.325 -7.817 -7.537 1.00 96.25 120 GLU A CA 1
ATOM 928 C C . GLU A 1 120 ? -5.103 -7.239 -6.811 1.00 96.25 120 GLU A C 1
ATOM 930 O O . GLU A 1 120 ? -5.017 -7.335 -5.593 1.00 96.25 120 GLU A O 1
ATOM 935 N N . GLY A 1 121 ? -4.167 -6.615 -7.526 1.00 97.44 121 GLY A N 1
ATOM 936 C CA . GLY A 1 121 ? -2.869 -6.228 -6.970 1.00 97.44 121 GLY A CA 1
ATOM 937 C C . GLY A 1 121 ? -1.768 -7.250 -7.268 1.00 97.44 121 GLY A C 1
ATOM 938 O O . GLY A 1 121 ? -2.022 -8.419 -7.547 1.00 97.44 121 GLY A O 1
ATOM 939 N N . PHE A 1 122 ? -0.513 -6.801 -7.243 1.00 97.94 122 PHE A N 1
ATOM 940 C CA . PHE A 1 122 ? 0.656 -7.660 -7.469 1.00 97.94 122 PHE A CA 1
ATOM 941 C C . PHE A 1 122 ? 1.928 -7.069 -6.857 1.00 97.94 122 PHE A C 1
ATOM 943 O O . PHE A 1 122 ? 2.033 -5.859 -6.679 1.00 97.94 122 PHE A O 1
ATOM 950 N N . GLY A 1 123 ? 2.934 -7.913 -6.618 1.00 97.12 123 GLY A N 1
ATOM 951 C CA . GLY A 1 123 ? 4.230 -7.518 -6.055 1.00 97.12 123 GLY A CA 1
ATOM 952 C C . GLY A 1 123 ? 4.339 -7.792 -4.555 1.00 97.12 123 GLY A C 1
ATOM 953 O O . GLY A 1 123 ? 3.611 -8.624 -4.020 1.00 97.12 123 GLY A O 1
ATOM 954 N N . ASP A 1 124 ? 5.274 -7.116 -3.892 1.00 96.88 124 ASP A N 1
ATOM 955 C CA . ASP A 1 124 ? 5.546 -7.247 -2.457 1.00 96.88 124 ASP A CA 1
ATOM 956 C C . ASP A 1 124 ? 5.511 -5.863 -1.799 1.00 96.88 124 ASP A C 1
ATOM 958 O O . ASP A 1 124 ? 6.249 -4.961 -2.200 1.00 96.88 124 ASP A O 1
ATOM 962 N N . ALA A 1 125 ? 4.678 -5.701 -0.768 1.00 96.62 125 ALA A N 1
ATOM 963 C CA . ALA A 1 125 ? 4.551 -4.454 -0.016 1.00 96.62 125 ALA A CA 1
ATOM 964 C C . ALA A 1 125 ? 5.887 -3.986 0.596 1.00 96.62 125 ALA A C 1
ATOM 966 O O . ALA A 1 125 ? 6.132 -2.785 0.718 1.00 96.62 125 ALA A O 1
ATOM 967 N N . ASN A 1 126 ? 6.795 -4.913 0.925 1.00 95.56 126 ASN A N 1
ATOM 968 C CA . ASN A 1 126 ? 8.131 -4.564 1.415 1.00 95.56 126 ASN A CA 1
ATOM 969 C C . ASN A 1 126 ? 9.034 -4.018 0.302 1.00 95.56 126 ASN A C 1
ATOM 971 O O . ASN A 1 126 ? 10.030 -3.350 0.599 1.00 95.56 126 ASN A O 1
ATOM 975 N N . ARG A 1 127 ? 8.703 -4.287 -0.969 1.00 95.62 127 ARG A N 1
ATOM 976 C CA . ARG A 1 127 ? 9.496 -3.922 -2.146 1.00 95.62 127 ARG A CA 1
ATOM 977 C C . ARG A 1 127 ? 8.680 -3.108 -3.155 1.00 95.62 127 ARG A C 1
ATOM 979 O O . ARG A 1 127 ? 8.209 -2.023 -2.823 1.00 95.62 127 ARG A O 1
ATOM 986 N N . GLU A 1 128 ? 8.586 -3.583 -4.396 1.00 97.88 128 GLU A N 1
ATOM 987 C CA . GLU A 1 128 ? 7.758 -2.988 -5.438 1.00 97.88 128 GLU A CA 1
ATOM 988 C C . GLU A 1 128 ? 6.408 -3.694 -5.503 1.00 97.88 128 GLU A C 1
ATOM 990 O O . GLU A 1 128 ? 6.343 -4.925 -5.504 1.00 97.88 128 GLU A O 1
ATOM 995 N N . TYR A 1 129 ? 5.329 -2.923 -5.599 1.00 98.25 129 TYR A N 1
ATOM 996 C CA . TYR A 1 129 ? 3.992 -3.489 -5.727 1.00 98.25 129 TYR A CA 1
ATOM 997 C C . TYR A 1 129 ? 2.979 -2.499 -6.294 1.00 98.25 129 TYR A C 1
ATOM 999 O O . TYR A 1 129 ? 3.201 -1.285 -6.350 1.00 98.25 129 TYR A O 1
ATOM 1007 N N . TRP A 1 130 ? 1.851 -3.068 -6.698 1.00 98.25 130 TRP A N 1
ATOM 1008 C CA . TRP A 1 130 ? 0.597 -2.411 -7.000 1.00 98.25 130 TRP A CA 1
ATOM 1009 C C . TRP A 1 130 ? -0.454 -2.919 -6.017 1.00 98.25 130 TRP A C 1
ATOM 1011 O O . TRP A 1 130 ? -0.688 -4.123 -5.934 1.00 98.25 130 TRP A O 1
ATOM 1021 N N . PHE A 1 131 ? -1.083 -2.011 -5.273 1.00 97.38 131 PHE A N 1
ATOM 1022 C CA . PHE A 1 131 ? -1.984 -2.373 -4.180 1.00 97.38 131 PHE A CA 1
ATOM 1023 C C . PHE A 1 131 ? -3.250 -3.099 -4.646 1.00 97.38 131 PHE A C 1
ATOM 1025 O O . PHE A 1 131 ? -3.735 -3.949 -3.918 1.00 97.38 131 PHE A O 1
ATOM 1032 N N . GLY A 1 132 ? -3.749 -2.804 -5.852 1.00 97.69 132 GLY A N 1
ATOM 1033 C CA . GLY A 1 132 ? -4.980 -3.379 -6.406 1.00 97.69 132 GLY A CA 1
ATOM 1034 C C . GLY A 1 132 ? -6.141 -2.380 -6.439 1.00 97.69 132 GLY A C 1
ATOM 1035 O O . GLY A 1 132 ? -6.394 -1.642 -5.480 1.00 97.69 132 GLY A O 1
ATOM 1036 N N . LEU A 1 133 ? -6.854 -2.325 -7.568 1.00 97.12 133 LEU A N 1
ATOM 1037 C CA . LEU A 1 133 ? -7.987 -1.408 -7.761 1.00 97.12 133 LEU A CA 1
ATOM 1038 C C . LEU A 1 133 ? -9.161 -1.726 -6.839 1.00 97.12 133 LEU A C 1
ATOM 1040 O O . LEU A 1 133 ? -9.844 -0.797 -6.402 1.00 97.12 133 LEU A O 1
ATOM 1044 N N . GLU A 1 134 ? -9.386 -3.000 -6.516 1.00 94.50 134 GLU A N 1
ATOM 1045 C CA . GLU A 1 134 ? -10.497 -3.392 -5.649 1.00 94.50 134 GLU A CA 1
ATOM 1046 C C . GLU A 1 134 ? -10.352 -2.776 -4.248 1.00 94.50 134 GLU A C 1
ATOM 1048 O O . GLU A 1 134 ? -11.281 -2.149 -3.727 1.00 94.50 134 GLU A O 1
ATOM 1053 N N . PHE A 1 135 ? -9.147 -2.854 -3.678 1.00 93.88 135 PHE A N 1
ATOM 1054 C CA . PHE A 1 135 ? -8.837 -2.287 -2.369 1.00 93.88 135 PHE A CA 1
ATOM 1055 C C . PHE A 1 135 ? -8.846 -0.756 -2.390 1.00 93.88 135 PHE A C 1
ATOM 1057 O O . PHE A 1 135 ? -9.444 -0.137 -1.506 1.00 93.88 135 PHE A O 1
ATOM 1064 N N . MET A 1 136 ? -8.266 -0.133 -3.425 1.00 94.50 136 MET A N 1
ATOM 1065 C CA . MET A 1 136 ? -8.286 1.328 -3.593 1.00 94.50 136 MET A CA 1
ATOM 1066 C C . MET A 1 136 ? -9.709 1.886 -3.673 1.00 94.50 136 MET A C 1
ATOM 1068 O O . MET A 1 136 ? -10.023 2.910 -3.056 1.00 94.50 136 MET A O 1
ATOM 1072 N N . HIS A 1 137 ? -10.596 1.206 -4.400 1.00 93.31 137 HIS A N 1
ATOM 1073 C CA . HIS A 1 137 ? -11.995 1.603 -4.491 1.00 93.31 137 HIS A CA 1
ATOM 1074 C C . HIS A 1 137 ? -12.673 1.594 -3.112 1.00 93.31 137 HIS A C 1
ATOM 1076 O O . HIS A 1 137 ? -13.402 2.531 -2.777 1.00 93.31 137 HIS A O 1
ATOM 1082 N N . LYS A 1 138 ? -12.399 0.582 -2.276 1.00 91.06 138 LYS A N 1
ATOM 1083 C CA . LYS A 1 138 ? -12.968 0.497 -0.922 1.00 91.06 138 LYS A CA 1
ATOM 1084 C C . LYS A 1 138 ? -12.478 1.605 0.005 1.00 91.06 138 LYS A C 1
ATOM 1086 O O . LYS A 1 138 ? -13.310 2.269 0.629 1.00 91.06 138 LYS A O 1
ATOM 1091 N N . ILE A 1 139 ? -11.169 1.845 0.073 1.00 91.19 139 ILE A N 1
ATOM 1092 C CA . ILE A 1 139 ? -10.613 2.857 0.989 1.00 91.19 139 ILE A CA 1
ATOM 1093 C C . ILE A 1 139 ? -11.014 4.285 0.578 1.00 91.19 139 ILE A C 1
ATOM 1095 O O . ILE A 1 139 ? -11.382 5.101 1.423 1.00 91.19 139 ILE A O 1
ATOM 1099 N N . THR A 1 140 ? -11.075 4.586 -0.723 1.00 89.56 140 THR A N 1
ATOM 1100 C CA . THR A 1 140 ? -11.478 5.922 -1.205 1.00 89.56 140 THR A CA 1
ATOM 1101 C C . THR A 1 140 ? -12.979 6.178 -1.052 1.00 89.56 140 THR A C 1
ATOM 1103 O O . THR A 1 140 ? -13.393 7.303 -0.756 1.00 89.56 140 THR A O 1
ATOM 1106 N N . ALA A 1 141 ? -13.818 5.143 -1.175 1.00 86.38 141 ALA A N 1
ATOM 1107 C CA . ALA A 1 141 ? -15.246 5.247 -0.880 1.00 86.38 141 ALA A CA 1
ATOM 1108 C C . ALA A 1 141 ? -15.514 5.550 0.607 1.00 86.38 141 ALA A C 1
ATOM 1110 O O . ALA A 1 141 ? -16.453 6.286 0.919 1.00 86.38 141 ALA A O 1
ATOM 1111 N N . ARG A 1 142 ? -14.680 5.037 1.524 1.00 78.94 142 ARG A N 1
ATOM 1112 C CA . ARG A 1 142 ? -14.728 5.383 2.956 1.00 78.94 142 ARG A CA 1
ATOM 1113 C C . ARG A 1 142 ? -14.343 6.841 3.204 1.00 78.94 142 ARG A C 1
ATOM 1115 O O . ARG A 1 142 ? -15.035 7.516 3.964 1.00 78.94 142 ARG A O 1
ATOM 1122 N N . GLY A 1 143 ? -13.307 7.349 2.534 1.00 70.06 143 GLY A N 1
ATOM 1123 C CA . GLY A 1 143 ? -12.878 8.750 2.655 1.00 70.06 143 GLY A CA 1
ATOM 1124 C C . GLY A 1 143 ? -13.999 9.756 2.361 1.00 70.06 143 GLY A C 1
ATOM 1125 O O . GLY A 1 143 ? -14.181 10.715 3.107 1.00 70.06 143 GLY A O 1
ATOM 1126 N N . LYS A 1 144 ? -14.845 9.480 1.356 1.00 63.41 144 LYS A N 1
ATOM 1127 C CA . LYS A 1 144 ? -16.039 10.300 1.067 1.00 63.41 144 LYS A CA 1
ATOM 1128 C C . LYS A 1 144 ? -17.023 10.362 2.240 1.00 63.41 144 LYS A C 1
ATOM 1130 O O . LYS A 1 144 ? -17.632 11.402 2.455 1.00 63.41 144 LYS A O 1
ATOM 1135 N N . LYS A 1 145 ? -17.170 9.280 3.014 1.00 59.50 145 LYS A N 1
ATOM 1136 C CA . LYS A 1 145 ? -18.039 9.254 4.203 1.00 59.50 145 LYS A CA 1
ATOM 1137 C C . LYS A 1 145 ? -17.459 10.064 5.362 1.00 59.50 145 LYS A C 1
ATOM 1139 O O . LYS A 1 145 ? -18.218 10.734 6.048 1.00 59.50 145 LYS A O 1
ATOM 1144 N N . ARG A 1 146 ? -16.133 10.032 5.552 1.00 61.62 146 ARG A N 1
ATOM 1145 C CA . ARG A 1 146 ? -15.443 10.869 6.551 1.00 61.62 146 ARG A CA 1
ATOM 1146 C C . ARG A 1 146 ? -15.596 12.358 6.231 1.00 61.62 146 ARG A C 1
ATOM 1148 O O . ARG A 1 146 ? -15.929 13.129 7.117 1.00 61.62 146 ARG A O 1
ATOM 1155 N N . ALA A 1 147 ? -15.438 12.738 4.963 1.00 59.25 147 ALA A N 1
ATOM 1156 C CA . ALA A 1 147 ? -15.612 14.124 4.524 1.00 59.25 147 ALA A CA 1
ATOM 1157 C C . ALA A 1 147 ? -17.077 14.602 4.568 1.00 59.25 147 ALA A C 1
ATOM 1159 O O . ALA A 1 147 ? -17.327 15.767 4.839 1.00 59.25 147 ALA A O 1
ATOM 1160 N N . ALA A 1 148 ? -18.048 13.715 4.324 1.00 56.22 148 ALA A N 1
ATOM 1161 C CA . ALA A 1 148 ? -19.474 14.055 4.361 1.00 56.22 148 ALA A CA 1
ATOM 1162 C C . ALA A 1 148 ? -20.085 14.078 5.777 1.00 56.22 148 ALA A C 1
ATOM 1164 O O . ALA A 1 148 ? -21.196 14.570 5.938 1.00 56.22 148 ALA A O 1
ATOM 1165 N N . GLY A 1 149 ? -19.395 13.524 6.781 1.00 55.59 149 GLY A N 1
ATOM 1166 C CA . GLY A 1 149 ? -19.800 13.557 8.193 1.00 55.59 149 GLY A CA 1
ATOM 1167 C C . GLY A 1 149 ? -19.080 14.618 9.033 1.00 55.59 149 GLY A C 1
ATOM 1168 O O . GLY A 1 149 ? -19.295 14.669 10.240 1.00 55.59 149 GLY A O 1
ATOM 1169 N N . GLY A 1 150 ? -18.204 15.422 8.422 1.00 51.69 150 GLY A N 1
ATOM 1170 C CA . GLY A 1 150 ? -17.583 16.584 9.052 1.00 51.69 150 GLY A CA 1
ATOM 1171 C C . GLY A 1 150 ? -18.401 17.830 8.737 1.00 51.69 150 GLY A C 1
ATOM 1172 O O . GLY A 1 150 ? -18.305 18.361 7.633 1.00 51.69 150 GLY A O 1
ATOM 1173 N N . ASP A 1 151 ? -19.228 18.253 9.690 1.00 50.50 151 ASP A N 1
ATOM 1174 C CA . ASP A 1 151 ? -20.017 19.481 9.614 1.00 50.50 151 ASP A CA 1
ATOM 1175 C C . ASP A 1 151 ? -19.154 20.707 9.271 1.00 50.50 151 ASP A C 1
ATOM 1177 O O . ASP A 1 151 ? -18.016 20.858 9.721 1.00 50.50 151 ASP A O 1
ATOM 1181 N N . GLY A 1 152 ? -19.731 21.588 8.451 1.00 49.44 152 GLY A N 1
ATOM 1182 C CA . GLY A 1 152 ? -19.101 22.793 7.931 1.00 49.44 152 GLY A CA 1
ATOM 1183 C C . GLY A 1 152 ? -18.736 23.820 9.002 1.00 49.44 152 GLY A C 1
ATOM 1184 O O . GLY A 1 152 ? -19.604 24.459 9.591 1.00 49.44 152 GLY A O 1
ATOM 1185 N N . GLY A 1 153 ? -17.435 24.048 9.158 1.00 46.09 153 GLY A N 1
ATOM 1186 C CA . GLY A 1 153 ? -16.880 25.245 9.779 1.00 46.09 153 GLY A CA 1
ATOM 1187 C C . GLY A 1 153 ? -16.041 26.016 8.767 1.00 46.09 153 GLY A C 1
ATOM 1188 O O . GLY A 1 153 ? -14.863 25.710 8.591 1.00 46.09 153 GLY A O 1
ATOM 1189 N N . PHE A 1 154 ? -16.661 26.997 8.112 1.00 42.41 154 PHE A N 1
ATOM 1190 C CA . PHE A 1 154 ? -15.993 28.214 7.654 1.00 42.41 154 PHE A CA 1
ATOM 1191 C C . PHE A 1 154 ? -16.639 29.390 8.385 1.00 42.41 154 PHE A C 1
ATOM 1193 O O . PHE A 1 154 ? -17.879 29.335 8.563 1.00 42.41 154 PHE A O 1
#